Protein AF-A0A7V2TN50-F1 (afdb_monomer)

Solvent-accessible surface area (backbone atoms only — not comparable to full-atom values): 5522 Å² total; per-residue (Å²): 137,84,81,50,73,46,80,39,69,67,36,46,77,70,74,38,48,30,50,42,66,79,55,75,83,87,83,69,63,56,65,80,56,49,58,77,36,66,84,53,42,54,39,45,74,75,39,46,69,60,38,54,54,49,50,55,52,52,46,49,52,54,53,52,53,48,52,50,49,52,45,58,33,48,75,50,46,90,80,77,85,78,85,70,83,83,84,84,133

Nearest PDB structures (foldseek):
  2c3m-assembly1_A  TM=8.122E-01  e=1.376E-04  Desulfocurvibacter africanus
  6cio-assembly2_C  TM=9.272E-01  e=6.257E-03  Moorella thermoacetica ATCC 39073
  6cin-assembly3_E  TM=9.340E-01  e=9.287E-03  Moorella thermoacetica ATCC 39073
  6ciq-assembly2_C  TM=9.276E-01  e=1.208E-02  Moorella thermoacetica ATCC 39073
  6ciq-assembly2_B  TM=9.299E-01  e=1.131E-02  Moorella thermoacetica ATCC 39073

pLDDT: mean 82.36, std 18.67, range [36.47, 97.81]

Sequence (89 aa):
MLYYIKMDDALKAEGKNPFQLDSKEPTLPLEKYIYNETRYKMLTLSKPEAAQKLLVEAQADVQERWRFYQGLANLLGGNGAGEGKTEAD

Secondary structure (DSSP, 8-state):
----EEE-HHHHHTTS--EEE-PPP--S-HHHHHTTSHHHHHHHHH-HHHHHHHHHHHHHHHHHHHHHHHHHHHTT--S----------

Radius of gyration: 18.07 Å; Cα contacts (8 Å, |Δi|>4): 63; chains: 1; bounding box: 51×20×45 Å

Foldseek 3Di:
DDWDWAFAVVCVVVQAQRIDGPDDDDPDQPCVPPCVDVVLVVCCVVPVVVSVVVSVVVSVVSNVVVVVSVCSNVVRHPDDDDPPDPPDD

Mean predicted aligned error: 8.83 Å

Structure (mmCIF, N/CA/C/O backbone):
data_AF-A0A7V2TN50-F1
#
_entry.id   AF-A0A7V2TN50-F1
#
loop_
_atom_site.group_PDB
_atom_site.id
_atom_site.type_symbol
_atom_site.label_atom_id
_atom_site.label_alt_id
_atom_site.label_comp_id
_atom_site.label_asym_id
_atom_site.label_entity_id
_atom_site.label_seq_id
_atom_site.pdbx_PDB_ins_code
_atom_site.Cartn_x
_atom_site.Cartn_y
_atom_site.Cartn_z
_atom_site.occupancy
_atom_site.B_iso_or_equiv
_atom_site.auth_seq_id
_atom_site.auth_comp_id
_atom_site.auth_asym_id
_atom_site.auth_atom_id
_atom_site.pdbx_PDB_model_num
ATOM 1 N N . MET A 1 1 ? -0.854 5.642 -0.116 1.00 54.50 1 MET A N 1
ATOM 2 C CA . MET A 1 1 ? 0.362 5.077 -0.739 1.00 54.50 1 MET A CA 1
ATOM 3 C C . MET A 1 1 ? 0.143 5.079 -2.246 1.00 54.50 1 MET A C 1
ATOM 5 O O . MET A 1 1 ? -0.607 4.249 -2.747 1.00 54.50 1 MET A O 1
ATOM 9 N N . LEU A 1 2 ? 0.630 6.109 -2.936 1.00 56.03 2 LEU A N 1
ATOM 10 C CA . LEU A 1 2 ? 0.429 6.250 -4.379 1.00 56.03 2 LEU A CA 1
ATOM 11 C C . LEU A 1 2 ? 1.497 5.419 -5.090 1.00 56.03 2 LEU A C 1
ATOM 13 O O 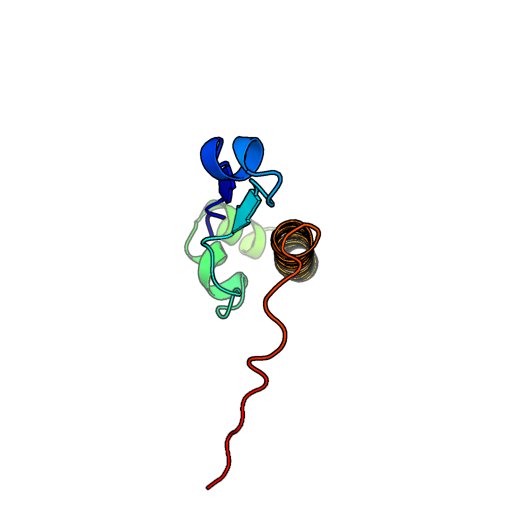. LEU A 1 2 ? 2.679 5.577 -4.801 1.00 56.03 2 LEU A O 1
ATOM 17 N N . TYR A 1 3 ? 1.068 4.525 -5.975 1.00 63.59 3 TYR A N 1
ATOM 18 C CA . TYR A 1 3 ? 1.967 3.809 -6.873 1.00 63.59 3 TYR A CA 1
ATOM 19 C C . TYR A 1 3 ? 2.310 4.763 -8.010 1.00 63.59 3 TYR A C 1
ATOM 21 O O . TYR A 1 3 ? 1.419 5.193 -8.742 1.00 63.59 3 TYR A O 1
ATOM 29 N N . TYR A 1 4 ? 3.580 5.122 -8.132 1.00 74.19 4 TYR A N 1
ATOM 30 C CA . TYR A 1 4 ? 4.080 5.854 -9.284 1.00 74.19 4 TYR A CA 1
ATOM 31 C C . TYR A 1 4 ? 4.514 4.844 -10.346 1.00 74.19 4 TYR A C 1
ATOM 33 O O . TYR A 1 4 ? 5.499 4.123 -10.172 1.00 74.19 4 TYR A O 1
ATOM 41 N N . ILE A 1 5 ? 3.702 4.753 -11.398 1.00 80.31 5 ILE A N 1
ATOM 42 C CA . ILE A 1 5 ? 3.906 3.895 -12.563 1.00 80.31 5 ILE A CA 1
ATOM 43 C C . ILE A 1 5 ? 4.211 4.812 -13.740 1.00 80.31 5 ILE A C 1
ATOM 45 O O . ILE A 1 5 ? 3.467 5.764 -13.987 1.00 80.31 5 ILE A O 1
ATOM 49 N N . LYS A 1 6 ? 5.272 4.505 -14.483 1.00 84.06 6 LYS A N 1
ATOM 50 C CA . LYS A 1 6 ? 5.687 5.270 -15.657 1.00 84.06 6 LYS A CA 1
ATOM 51 C C . LYS A 1 6 ? 5.717 4.363 -16.886 1.00 84.06 6 LYS A C 1
ATOM 53 O O . LYS A 1 6 ? 6.249 3.258 -16.827 1.00 84.06 6 LYS A O 1
ATOM 58 N N . MET A 1 7 ? 5.124 4.831 -17.987 1.00 85.69 7 MET A N 1
ATOM 59 C CA . MET A 1 7 ? 5.268 4.218 -19.312 1.00 85.69 7 MET A CA 1
ATOM 60 C C . MET A 1 7 ? 6.267 5.036 -20.125 1.00 85.69 7 MET A C 1
ATOM 62 O O . MET A 1 7 ? 6.088 6.246 -20.260 1.00 85.69 7 MET A O 1
ATOM 66 N N . ASP A 1 8 ? 7.302 4.389 -20.652 1.00 86.81 8 ASP A N 1
ATOM 67 C CA . ASP A 1 8 ? 8.331 5.036 -21.466 1.00 86.81 8 ASP A CA 1
ATOM 68 C C . ASP A 1 8 ? 8.297 4.526 -22.914 1.00 86.81 8 ASP A C 1
ATOM 70 O O . ASP A 1 8 ? 8.662 3.383 -23.209 1.00 86.81 8 ASP A O 1
ATOM 74 N N . ASP A 1 9 ? 7.845 5.387 -23.827 1.00 88.38 9 ASP A N 1
ATOM 75 C CA . ASP A 1 9 ? 7.729 5.063 -25.251 1.00 88.38 9 ASP A CA 1
ATOM 76 C C . ASP A 1 9 ? 9.096 4.876 -25.928 1.00 88.38 9 ASP A C 1
ATOM 78 O O . ASP A 1 9 ? 9.188 4.139 -26.914 1.00 88.38 9 ASP A O 1
ATOM 82 N N . ALA A 1 10 ? 10.171 5.472 -25.394 1.00 89.06 10 ALA A N 1
ATOM 83 C CA . ALA A 1 10 ? 11.516 5.278 -25.932 1.00 89.06 10 ALA A CA 1
ATOM 84 C C . ALA A 1 10 ? 11.987 3.834 -25.708 1.00 89.06 10 ALA A C 1
ATOM 86 O O . ALA A 1 10 ? 12.459 3.179 -26.638 1.00 89.06 10 ALA A O 1
ATOM 87 N N . LEU A 1 11 ? 11.748 3.283 -24.512 1.00 86.50 11 LEU A N 1
ATOM 88 C CA . LEU A 1 11 ? 12.051 1.878 -24.221 1.00 86.50 11 LEU A CA 1
ATOM 89 C C . LEU A 1 11 ? 11.243 0.923 -25.100 1.00 86.50 11 LEU A C 1
ATOM 91 O O . LEU A 1 11 ? 11.771 -0.093 -25.551 1.00 86.50 11 LEU A O 1
ATOM 95 N N . LYS A 1 12 ? 9.987 1.274 -25.396 1.00 85.56 12 LYS A N 1
ATOM 96 C CA . LYS A 1 12 ? 9.145 0.506 -26.318 1.00 85.56 12 LYS A CA 1
ATOM 97 C C . LYS A 1 12 ? 9.738 0.461 -27.727 1.00 85.56 12 LYS A C 1
ATOM 99 O O . LYS A 1 12 ? 9.748 -0.603 -28.342 1.00 85.56 12 LYS A O 1
ATOM 104 N N . ALA A 1 13 ? 10.232 1.593 -28.231 1.00 87.31 13 ALA A N 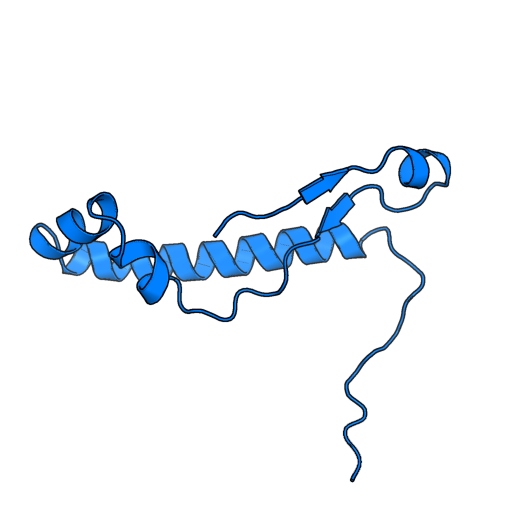1
ATOM 105 C CA . ALA A 1 13 ? 10.873 1.676 -29.544 1.00 87.31 13 ALA A CA 1
ATOM 106 C C . ALA A 1 13 ? 12.181 0.864 -29.613 1.00 87.31 13 ALA A C 1
ATOM 108 O O . ALA A 1 13 ? 12.514 0.324 -30.665 1.00 87.31 13 ALA A O 1
ATOM 109 N N . GLU A 1 14 ? 12.881 0.716 -28.486 1.00 87.38 14 GLU A N 1
ATOM 110 C CA . GLU A 1 14 ? 14.083 -0.116 -28.339 1.00 87.38 14 GLU A CA 1
ATOM 111 C C . GLU A 1 14 ? 13.785 -1.611 -28.095 1.00 87.38 14 GLU A C 1
ATOM 113 O O . GLU A 1 14 ? 14.712 -2.401 -27.917 1.00 87.38 14 GLU A O 1
ATOM 118 N N . GLY A 1 15 ? 12.509 -2.021 -28.056 1.00 84.56 15 GLY A N 1
ATOM 119 C CA . GLY A 1 15 ? 12.105 -3.403 -27.762 1.00 84.56 15 GLY A CA 1
ATOM 120 C C . GLY A 1 15 ? 12.323 -3.833 -26.303 1.00 84.56 15 GLY A C 1
ATOM 121 O O . GLY A 1 15 ? 12.288 -5.026 -26.006 1.00 84.56 15 GLY A O 1
ATOM 122 N N . LYS A 1 16 ? 12.555 -2.879 -25.394 1.00 86.62 16 LYS A N 1
ATOM 123 C CA . LYS A 1 16 ? 12.713 -3.089 -23.947 1.00 86.62 16 LYS A CA 1
ATOM 124 C C . LYS A 1 16 ? 11.370 -2.951 -23.230 1.00 86.62 16 LYS A C 1
ATOM 126 O O . LYS A 1 16 ? 10.376 -2.528 -23.816 1.00 86.62 16 LYS A O 1
ATOM 131 N N . ASN A 1 17 ? 11.342 -3.273 -21.936 1.00 86.06 17 ASN A N 1
ATOM 132 C CA . ASN A 1 17 ? 10.156 -3.060 -21.111 1.00 86.06 17 ASN A CA 1
ATOM 133 C C . ASN A 1 17 ? 9.799 -1.566 -21.007 1.00 86.06 17 ASN A C 1
ATOM 135 O O . ASN A 1 17 ? 10.577 -0.821 -20.413 1.00 86.06 17 ASN A O 1
ATOM 139 N N . PRO A 1 18 ? 8.638 -1.107 -21.503 1.00 89.75 18 PRO A N 1
ATOM 140 C CA . PRO A 1 18 ? 8.221 0.277 -21.305 1.00 89.75 18 PRO A CA 1
ATOM 141 C C . PRO A 1 18 ? 7.670 0.538 -19.901 1.00 89.75 18 PRO A C 1
ATOM 143 O O . PRO A 1 18 ? 7.552 1.697 -19.509 1.00 89.75 18 PRO A O 1
ATOM 146 N N . PHE A 1 19 ? 7.307 -0.513 -19.157 1.00 90.19 19 PHE A N 1
ATOM 147 C CA . PHE A 1 19 ? 6.749 -0.393 -17.818 1.00 90.19 19 PHE A CA 1
ATOM 148 C C . PHE A 1 19 ? 7.866 -0.209 -16.790 1.00 90.19 19 PHE A C 1
ATOM 150 O O . PHE A 1 19 ? 8.667 -1.116 -16.560 1.00 90.19 19 PHE A O 1
ATOM 157 N N . GLN A 1 20 ? 7.882 0.952 -16.136 1.00 87.12 20 GLN A N 1
ATOM 158 C CA . GLN A 1 20 ? 8.791 1.270 -15.038 1.00 87.12 20 GLN A CA 1
ATOM 159 C C . GLN A 1 20 ? 7.996 1.455 -13.740 1.00 87.12 20 GLN A C 1
ATOM 161 O O . GLN A 1 20 ? 6.990 2.174 -13.694 1.00 87.12 20 GLN A O 1
ATOM 166 N N . LEU A 1 21 ? 8.463 0.795 -12.677 1.00 89.38 21 LEU A N 1
ATOM 167 C CA . LEU A 1 21 ? 7.953 0.964 -11.321 1.00 89.38 21 LEU A CA 1
ATOM 168 C C . LEU A 1 21 ? 8.940 1.819 -10.520 1.00 89.38 21 LEU A C 1
ATOM 170 O O . LEU A 1 21 ? 9.933 1.306 -10.015 1.00 89.38 21 LEU A O 1
ATOM 174 N N . ASP A 1 22 ? 8.634 3.104 -10.347 1.00 85.12 22 ASP A N 1
ATOM 175 C CA . ASP A 1 22 ? 9.500 4.030 -9.592 1.00 85.12 22 ASP A CA 1
ATOM 176 C C . ASP A 1 22 ? 9.223 3.991 -8.076 1.00 85.12 22 ASP A C 1
ATOM 178 O O . ASP A 1 22 ? 9.835 4.708 -7.281 1.00 85.12 22 ASP A O 1
ATOM 182 N N . SER A 1 23 ? 8.264 3.166 -7.649 1.00 86.56 23 SER A N 1
ATOM 183 C CA . SER A 1 23 ? 7.879 3.026 -6.244 1.00 86.56 23 SER A CA 1
ATOM 184 C C . SER A 1 23 ? 8.676 1.923 -5.558 1.00 86.56 23 SER A C 1
ATOM 186 O O . SER A 1 23 ? 8.661 0.770 -5.988 1.00 86.56 23 SER A O 1
ATOM 188 N N . LYS A 1 24 ? 9.313 2.266 -4.435 1.00 86.88 24 LYS A N 1
ATOM 189 C CA . LYS A 1 24 ? 9.987 1.293 -3.565 1.00 86.88 24 LYS A CA 1
ATOM 190 C C . LYS A 1 24 ? 8.989 0.333 -2.914 1.00 86.88 24 LYS A C 1
ATOM 192 O O . LYS A 1 24 ? 7.786 0.599 -2.871 1.00 86.88 24 LYS A O 1
ATOM 197 N N . GLU A 1 25 ? 9.512 -0.768 -2.384 1.00 86.81 25 GLU A N 1
ATOM 198 C CA . GLU A 1 25 ? 8.732 -1.709 -1.584 1.00 86.81 25 GLU A CA 1
ATOM 199 C C . GLU A 1 25 ? 8.062 -1.000 -0.391 1.00 86.81 25 GLU A C 1
ATOM 201 O O . GLU A 1 25 ? 8.702 -0.177 0.275 1.00 86.81 25 GLU A 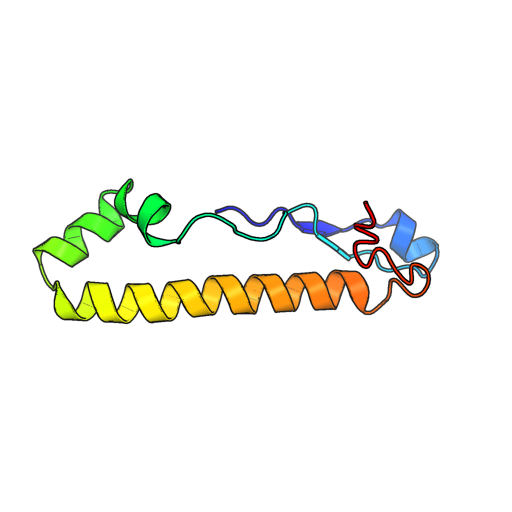O 1
ATOM 206 N N . PRO A 1 26 ? 6.776 -1.276 -0.115 1.00 86.19 26 PRO A N 1
ATOM 207 C CA . PRO A 1 26 ? 6.090 -0.710 1.037 1.00 86.19 26 PRO A CA 1
ATOM 208 C C . PRO A 1 26 ? 6.674 -1.246 2.351 1.00 86.19 26 PRO A C 1
ATOM 210 O O . PRO A 1 26 ? 6.497 -2.410 2.691 1.00 86.19 26 PRO A O 1
ATOM 213 N N . THR A 1 27 ? 7.328 -0.377 3.125 1.00 88.00 27 THR A N 1
ATOM 214 C CA . THR A 1 27 ? 7.947 -0.731 4.420 1.00 88.00 27 THR A CA 1
ATOM 215 C C . THR A 1 27 ? 7.095 -0.366 5.636 1.00 88.00 27 THR A C 1
ATOM 217 O O . THR A 1 27 ? 7.309 -0.884 6.730 1.00 88.00 27 THR A O 1
ATOM 220 N N . LEU A 1 28 ? 6.122 0.532 5.465 1.00 89.50 28 LEU A N 1
ATOM 221 C CA . LEU A 1 28 ? 5.224 0.972 6.528 1.00 89.50 28 LEU A CA 1
ATOM 222 C C . LEU A 1 28 ? 3.958 0.099 6.539 1.00 89.50 28 LEU A C 1
ATOM 224 O O . LEU A 1 28 ? 3.296 0.013 5.499 1.00 89.50 28 LEU A O 1
ATOM 228 N N . PRO A 1 29 ? 3.560 -0.482 7.690 1.00 91.38 29 PRO A N 1
ATOM 229 C CA . PRO A 1 29 ? 2.270 -1.151 7.811 1.00 91.38 29 PRO A CA 1
ATOM 230 C C . PRO A 1 29 ? 1.124 -0.227 7.395 1.00 91.38 29 PRO A C 1
ATOM 232 O O . PRO A 1 29 ? 1.065 0.932 7.817 1.00 91.38 29 PRO A O 1
ATOM 235 N N . LEU A 1 30 ? 0.193 -0.750 6.595 1.00 92.25 30 LEU A N 1
ATOM 236 C CA . LEU A 1 30 ? -0.904 0.011 5.999 1.00 92.25 30 LEU A CA 1
ATOM 237 C C . LEU A 1 30 ? -1.715 0.767 7.056 1.00 92.25 30 LEU A C 1
ATOM 239 O O . LEU A 1 30 ? -2.073 1.924 6.846 1.00 92.25 30 LEU A O 1
ATOM 243 N N . GLU A 1 31 ? -1.930 0.141 8.213 1.00 93.31 31 GLU A N 1
ATOM 244 C CA . GLU A 1 31 ? -2.631 0.708 9.367 1.00 93.31 31 GLU A CA 1
ATOM 245 C C . GLU A 1 31 ? -2.110 2.097 9.764 1.00 93.31 31 GLU A C 1
ATOM 247 O O . GLU A 1 31 ? -2.889 3.034 9.955 1.00 93.31 31 GLU A O 1
ATOM 252 N N . LYS A 1 32 ? -0.779 2.247 9.839 1.00 92.56 32 LYS A N 1
ATOM 253 C CA . LYS A 1 32 ? -0.106 3.484 10.266 1.00 92.56 32 LYS A CA 1
ATOM 254 C C . LYS A 1 32 ? -0.317 4.633 9.288 1.00 92.56 32 LYS A C 1
ATOM 256 O O . LYS A 1 32 ? -0.113 5.786 9.657 1.00 92.56 32 LYS A O 1
ATOM 261 N N . TYR A 1 33 ? -0.705 4.321 8.055 1.00 91.75 33 TYR A N 1
ATOM 262 C CA . TYR A 1 33 ? -1.057 5.299 7.042 1.00 91.75 33 TYR A CA 1
ATOM 263 C C . TYR A 1 33 ? -2.568 5.558 7.013 1.00 91.75 33 TYR A C 1
ATOM 265 O O . TYR A 1 33 ? -2.988 6.704 7.159 1.00 91.75 33 TYR A O 1
ATOM 273 N N . ILE A 1 34 ? -3.393 4.514 6.865 1.00 93.19 34 ILE A N 1
ATOM 274 C CA . ILE A 1 34 ? -4.829 4.681 6.586 1.00 93.19 34 ILE A CA 1
ATOM 275 C C . ILE A 1 34 ? -5.603 5.277 7.766 1.00 93.19 34 ILE A C 1
ATOM 277 O O . ILE A 1 34 ? -6.540 6.040 7.554 1.00 93.19 34 ILE A O 1
ATOM 281 N N . TYR A 1 35 ? -5.210 5.008 9.015 1.00 93.75 35 TYR A N 1
ATOM 282 C CA . TYR A 1 35 ? -5.915 5.557 10.180 1.00 93.75 35 TYR A CA 1
ATOM 283 C C . TYR A 1 35 ? -5.586 7.019 10.492 1.00 93.75 35 TYR A C 1
ATOM 285 O O . TYR A 1 35 ? -6.233 7.613 11.357 1.00 93.75 35 TYR A O 1
ATOM 293 N N . ASN A 1 36 ? -4.672 7.634 9.737 1.00 93.75 36 ASN A N 1
ATOM 294 C CA . ASN A 1 36 ? -4.533 9.090 9.721 1.00 93.75 36 ASN A CA 1
ATOM 295 C C . ASN A 1 36 ? -5.682 9.768 8.957 1.00 93.75 36 ASN A C 1
ATOM 297 O O . ASN A 1 36 ? -5.838 10.984 9.033 1.00 93.75 36 ASN A O 1
ATOM 301 N N . GLU A 1 37 ? -6.505 9.001 8.238 1.00 94.06 37 GLU A N 1
ATOM 302 C CA . GLU A 1 37 ? -7.645 9.514 7.494 1.00 94.06 37 GLU A CA 1
ATOM 303 C C . GLU A 1 37 ? -8.967 9.153 8.189 1.00 94.06 37 GLU A C 1
ATOM 305 O O . GLU A 1 37 ? -9.273 7.987 8.464 1.00 94.06 37 GLU A O 1
ATOM 310 N N . THR A 1 38 ? -9.812 10.163 8.417 1.00 94.19 38 THR A N 1
ATOM 311 C CA . THR A 1 38 ? -11.098 10.014 9.118 1.00 94.19 38 THR A CA 1
ATOM 312 C C . THR A 1 38 ? -12.001 8.955 8.484 1.00 94.19 38 THR A C 1
ATOM 314 O O . T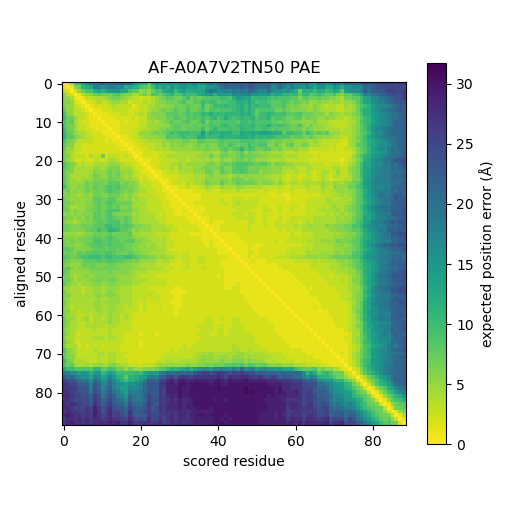HR A 1 38 ? -12.677 8.222 9.201 1.00 94.19 38 THR A O 1
ATOM 317 N N . ARG A 1 39 ? -11.977 8.808 7.152 1.00 93.12 39 ARG A N 1
ATOM 318 C CA . ARG A 1 39 ? -12.825 7.845 6.426 1.00 93.12 39 ARG A CA 1
ATOM 319 C C . ARG A 1 39 ? -12.609 6.388 6.849 1.00 93.12 39 ARG A C 1
ATOM 321 O O . ARG A 1 39 ? -13.567 5.626 6.867 1.00 93.12 39 ARG A O 1
ATOM 328 N N . TYR A 1 40 ? -11.386 6.015 7.229 1.00 94.00 40 TYR A N 1
ATOM 329 C CA . TYR A 1 40 ? -11.083 4.669 7.723 1.00 94.00 40 TYR A CA 1
ATOM 330 C C . TYR A 1 40 ? -11.274 4.584 9.237 1.00 94.00 40 TYR A C 1
ATOM 332 O O . TYR A 1 40 ? -11.804 3.597 9.743 1.00 94.00 40 TYR A O 1
ATOM 340 N N . LYS A 1 41 ? -10.931 5.656 9.960 1.00 94.69 41 LYS A N 1
ATOM 341 C CA . LYS A 1 41 ? -11.105 5.731 11.414 1.00 94.69 41 LYS A CA 1
ATOM 342 C C . LYS A 1 41 ? -12.573 5.636 11.848 1.00 94.69 41 LYS A C 1
ATOM 344 O O . LYS A 1 41 ? -12.871 5.032 12.866 1.00 94.69 41 LYS A O 1
ATOM 349 N N . MET A 1 42 ? -13.518 6.167 11.073 1.00 95.19 42 MET A N 1
ATOM 350 C CA . MET A 1 42 ? -14.946 6.047 11.406 1.00 95.19 42 MET A CA 1
ATOM 351 C C . MET A 1 42 ? -15.451 4.597 11.388 1.00 95.19 42 MET A C 1
ATOM 353 O O . MET A 1 42 ? -16.359 4.245 12.147 1.00 95.19 42 MET A O 1
ATOM 357 N N . LEU A 1 43 ? -14.858 3.735 10.557 1.00 95.44 43 LEU A N 1
ATOM 358 C CA . LEU A 1 43 ? -15.229 2.324 10.506 1.00 95.44 43 LEU A CA 1
ATOM 359 C C . LEU A 1 43 ? -14.758 1.574 11.757 1.00 95.44 43 LEU A C 1
ATOM 361 O O . LEU A 1 43 ? -15.489 0.723 12.254 1.00 95.44 43 LEU A O 1
ATOM 365 N N . THR A 1 44 ? -13.595 1.928 12.313 1.00 94.75 44 THR A N 1
ATOM 366 C CA . THR A 1 44 ? -13.089 1.293 13.542 1.00 94.75 44 THR A CA 1
ATOM 367 C C . THR A 1 44 ? -13.965 1.604 14.754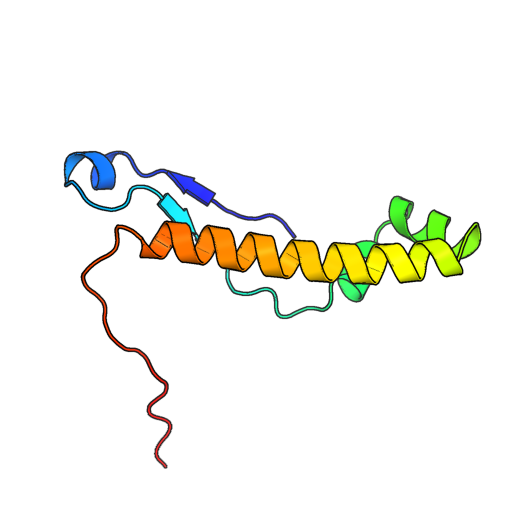 1.00 94.75 44 THR A C 1
ATOM 369 O O . THR A 1 44 ? -14.118 0.757 15.627 1.00 94.75 44 THR A O 1
ATOM 372 N N . LEU A 1 45 ? -14.585 2.788 14.786 1.00 94.44 45 LEU A N 1
ATOM 373 C CA . LEU A 1 45 ? -15.491 3.204 15.860 1.00 94.44 45 LEU A CA 1
ATOM 374 C C . LEU A 1 45 ? -16.874 2.549 15.761 1.00 94.44 45 LEU A C 1
ATOM 376 O O . LEU A 1 45 ? -17.489 2.255 16.780 1.00 94.44 45 LEU A O 1
ATOM 380 N N . SER A 1 46 ? -17.380 2.349 14.542 1.00 96.56 46 SER A N 1
ATOM 381 C CA . SER A 1 46 ? -18.735 1.828 14.314 1.00 96.56 46 SER A CA 1
ATOM 382 C C . SER A 1 46 ? -18.792 0.305 14.188 1.00 96.56 46 SER A C 1
ATOM 384 O O . SER A 1 46 ? -19.770 -0.305 14.616 1.00 96.56 46 SER A O 1
ATOM 386 N N . LYS A 1 47 ? -17.771 -0.320 13.587 1.00 97.19 47 LYS A N 1
ATOM 387 C CA . LYS A 1 47 ? -17.691 -1.765 13.318 1.00 97.19 47 LYS A CA 1
ATOM 388 C C . LYS A 1 47 ? -16.245 -2.267 13.481 1.00 97.19 47 LYS A C 1
ATOM 390 O O . LYS A 1 47 ? -15.596 -2.582 12.480 1.00 97.19 47 LYS A O 1
ATOM 395 N N . PRO A 1 48 ? -15.728 -2.358 14.719 1.00 95.69 48 PRO A N 1
ATOM 396 C CA . PRO A 1 48 ? -14.318 -2.662 14.980 1.00 95.69 48 PRO A CA 1
ATOM 397 C C . PRO A 1 48 ? -13.855 -4.008 14.400 1.00 95.69 48 PRO A C 1
ATOM 399 O O . PRO A 1 48 ? -12.800 -4.067 13.773 1.00 95.69 48 PRO A O 1
ATOM 402 N N . GLU A 1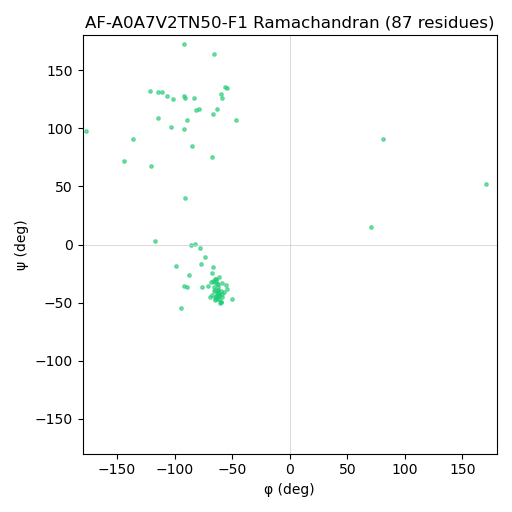 49 ? -14.656 -5.070 14.524 1.00 97.44 49 GLU A N 1
ATOM 403 C CA . GLU A 1 49 ? -14.308 -6.402 13.996 1.00 97.44 49 GLU A CA 1
ATOM 404 C C . GLU A 1 49 ? -14.186 -6.408 12.466 1.00 97.44 49 GLU A C 1
ATOM 406 O O . GLU A 1 49 ? -13.224 -6.930 11.901 1.00 97.44 49 GLU A O 1
ATOM 411 N N . ALA A 1 50 ? -15.140 -5.769 11.782 1.00 96.62 50 ALA A N 1
ATOM 412 C CA . ALA A 1 50 ? -15.103 -5.636 10.330 1.00 96.62 50 ALA A CA 1
ATOM 413 C C . ALA A 1 50 ? -13.908 -4.784 9.882 1.00 96.62 50 ALA A C 1
ATOM 415 O O . ALA A 1 50 ? -13.255 -5.123 8.898 1.00 96.62 50 ALA A O 1
ATOM 416 N N . ALA A 1 51 ? -13.594 -3.710 10.614 1.00 96.44 51 ALA A N 1
ATOM 417 C CA . ALA A 1 51 ? -12.439 -2.868 10.328 1.00 96.44 51 ALA A CA 1
ATOM 418 C C . ALA A 1 51 ? -11.121 -3.651 10.432 1.00 96.44 51 ALA A C 1
ATOM 420 O O . ALA A 1 51 ? -10.273 -3.531 9.551 1.00 96.44 51 ALA A O 1
ATOM 421 N N . GLN A 1 52 ? -10.970 -4.494 11.458 1.00 96.00 52 GLN A N 1
ATOM 422 C CA . GLN A 1 52 ? -9.787 -5.339 11.619 1.00 96.00 52 GLN A CA 1
ATOM 423 C C . GLN A 1 52 ? -9.659 -6.361 10.483 1.00 96.00 52 GLN A C 1
ATOM 425 O O . GLN A 1 52 ? -8.578 -6.505 9.915 1.00 96.00 52 GLN A O 1
ATOM 430 N N . LYS A 1 53 ? -10.757 -7.035 10.114 1.00 97.81 53 LYS A N 1
ATOM 431 C CA . LYS A 1 53 ? -10.762 -7.987 8.995 1.00 97.81 53 LYS A CA 1
ATOM 432 C C . LYS A 1 53 ? -10.358 -7.312 7.678 1.00 97.81 53 LYS A C 1
ATOM 434 O O . LYS A 1 53 ? -9.454 -7.788 6.996 1.00 97.81 53 LYS A O 1
ATOM 439 N N . LEU A 1 54 ? -10.974 -6.173 7.365 1.00 97.19 54 LEU A N 1
ATOM 440 C CA . LEU A 1 54 ? -10.690 -5.417 6.143 1.00 97.19 54 LEU A CA 1
ATOM 441 C C . LEU A 1 54 ? -9.267 -4.851 6.120 1.00 97.19 54 LEU A C 1
ATOM 443 O O . LEU A 1 54 ? -8.672 -4.759 5.052 1.00 97.19 54 LEU A O 1
ATOM 447 N N . LEU A 1 55 ? -8.699 -4.485 7.273 1.00 96.12 55 LEU A N 1
ATOM 448 C CA . LEU A 1 55 ? -7.307 -4.043 7.357 1.00 96.12 55 LEU A CA 1
ATOM 449 C C . LEU A 1 55 ? -6.335 -5.163 6.958 1.00 96.12 55 LEU A C 1
ATOM 451 O O . LEU A 1 55 ? -5.367 -4.895 6.248 1.00 96.12 55 LEU A O 1
ATOM 455 N N . VAL A 1 56 ? -6.589 -6.400 7.398 1.00 96.88 56 VAL A N 1
ATOM 456 C CA . VAL A 1 56 ? -5.761 -7.564 7.041 1.00 96.88 56 VAL A CA 1
ATOM 457 C C . VAL A 1 56 ? -5.842 -7.844 5.541 1.00 96.88 56 VAL A C 1
ATOM 459 O O . VAL A 1 56 ? -4.804 -7.981 4.896 1.00 96.88 56 VAL A O 1
ATOM 462 N N . GLU A 1 57 ? -7.053 -7.863 4.980 1.00 97.56 57 GLU A N 1
ATOM 463 C CA . GLU A 1 57 ? -7.279 -8.049 3.539 1.00 97.56 57 GLU A CA 1
ATOM 464 C C . GLU A 1 57 ? -6.593 -6.939 2.726 1.00 97.56 57 GLU A C 1
ATOM 466 O O . GLU A 1 57 ? -5.768 -7.215 1.861 1.00 97.56 57 GLU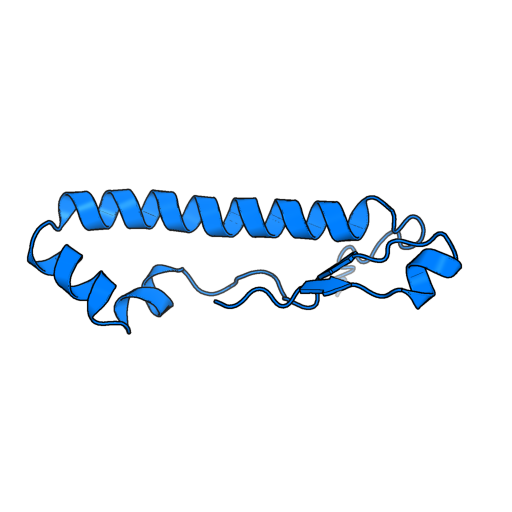 A O 1
ATOM 471 N N . ALA A 1 58 ? -6.804 -5.672 3.091 1.00 95.62 58 ALA A N 1
ATOM 472 C CA . ALA A 1 58 ? -6.200 -4.540 2.395 1.00 95.62 58 ALA A CA 1
ATOM 473 C C . ALA A 1 58 ? -4.662 -4.528 2.480 1.00 95.62 58 ALA A C 1
ATOM 475 O O . ALA A 1 58 ? -3.985 -4.091 1.546 1.00 95.62 58 ALA A O 1
ATOM 476 N N . GLN A 1 59 ? -4.082 -4.990 3.594 1.00 94.62 59 GLN A N 1
ATOM 477 C CA . GLN A 1 59 ? -2.632 -5.127 3.727 1.00 94.62 59 GLN A CA 1
ATOM 478 C C . GLN A 1 59 ? -2.080 -6.196 2.776 1.00 94.62 59 GLN A C 1
ATOM 480 O O . GLN A 1 59 ? -1.013 -5.975 2.192 1.00 94.62 59 GLN A O 1
ATOM 485 N N . ALA A 1 60 ? -2.786 -7.318 2.612 1.00 95.12 60 ALA A N 1
ATOM 486 C CA . ALA A 1 60 ? -2.429 -8.357 1.652 1.00 95.12 60 ALA A CA 1
ATOM 487 C C . ALA A 1 60 ? -2.545 -7.840 0.209 1.00 95.12 60 ALA A C 1
ATOM 489 O O . ALA A 1 60 ? -1.582 -7.954 -0.548 1.00 95.12 60 ALA A O 1
ATOM 490 N N . ASP A 1 61 ? -3.639 -7.152 -0.128 1.00 95.44 61 ASP A N 1
ATOM 491 C CA . ASP A 1 61 ? -3.863 -6.564 -1.456 1.00 95.44 61 ASP A CA 1
ATOM 492 C C . ASP A 1 61 ? -2.749 -5.584 -1.854 1.00 95.44 61 ASP A C 1
ATOM 494 O O . ASP A 1 61 ? -2.287 -5.556 -2.996 1.00 95.44 61 ASP A O 1
ATOM 498 N N . VAL A 1 62 ? -2.288 -4.757 -0.908 1.00 93.06 62 VAL A N 1
ATOM 499 C CA . VAL A 1 62 ? -1.170 -3.827 -1.133 1.00 93.06 62 VAL A CA 1
ATOM 500 C C . VAL A 1 62 ? 0.116 -4.582 -1.468 1.00 93.06 62 VAL A C 1
ATOM 502 O O . VAL A 1 62 ? 0.835 -4.179 -2.382 1.00 93.06 62 VAL A O 1
ATOM 505 N N . GLN A 1 63 ? 0.404 -5.675 -0.763 1.00 91.75 63 GLN A N 1
ATOM 506 C CA . GLN A 1 63 ? 1.598 -6.480 -1.019 1.00 91.75 63 GLN A CA 1
ATOM 507 C C . GLN A 1 63 ? 1.503 -7.217 -2.357 1.00 91.75 63 GLN A C 1
ATOM 509 O O . GLN A 1 63 ? 2.458 -7.199 -3.133 1.00 91.75 63 GLN A O 1
ATOM 514 N N . GLU A 1 64 ? 0.357 -7.829 -2.655 1.00 93.62 64 GLU A N 1
ATOM 515 C CA . GLU A 1 64 ? 0.125 -8.544 -3.910 1.00 93.62 64 GLU A CA 1
ATOM 516 C C . GLU A 1 64 ? 0.231 -7.604 -5.112 1.00 93.62 64 GLU A C 1
ATOM 518 O O . GLU A 1 64 ? 0.962 -7.888 -6.062 1.00 93.62 64 GLU A O 1
ATOM 523 N N . ARG A 1 65 ? -0.414 -6.436 -5.045 1.00 92.06 65 ARG A N 1
ATOM 524 C CA . ARG A 1 65 ? -0.361 -5.450 -6.124 1.00 92.06 65 ARG A CA 1
ATOM 525 C C . ARG A 1 65 ? 1.056 -4.933 -6.360 1.00 92.06 65 ARG A C 1
ATOM 527 O O . ARG A 1 65 ? 1.452 -4.759 -7.511 1.00 92.06 65 ARG A O 1
ATOM 534 N N . TRP A 1 66 ? 1.832 -4.711 -5.297 1.00 91.94 66 TRP A N 1
ATOM 535 C CA . TRP A 1 66 ? 3.236 -4.335 -5.451 1.00 91.94 66 TRP A CA 1
ATOM 536 C C . TRP A 1 66 ? 4.046 -5.440 -6.139 1.00 91.94 66 TRP A C 1
ATOM 538 O O . TRP A 1 66 ? 4.743 -5.153 -7.111 1.00 91.94 66 TRP A O 1
ATOM 548 N N . ARG A 1 67 ? 3.898 -6.704 -5.714 1.00 91.75 67 ARG A N 1
ATOM 549 C CA . ARG A 1 67 ? 4.575 -7.855 -6.342 1.00 91.75 67 ARG A CA 1
ATOM 550 C C . ARG A 1 67 ? 4.196 -8.014 -7.809 1.00 91.75 67 ARG A C 1
ATOM 552 O O . ARG A 1 67 ? 5.059 -8.289 -8.637 1.00 91.75 67 ARG A O 1
ATOM 559 N N . PHE A 1 68 ? 2.925 -7.810 -8.141 1.00 91.81 68 PHE A N 1
ATOM 560 C CA . PHE A 1 68 ? 2.449 -7.843 -9.518 1.00 91.81 68 PHE A CA 1
ATOM 561 C C . PHE A 1 68 ? 3.139 -6.774 -10.376 1.00 91.81 68 PHE A C 1
ATOM 563 O O . PHE A 1 68 ? 3.698 -7.096 -11.423 1.00 91.81 68 PHE A O 1
ATOM 570 N N . TYR A 1 69 ? 3.176 -5.518 -9.918 1.00 90.69 69 TYR A N 1
ATOM 571 C CA . TYR A 1 69 ? 3.861 -4.448 -10.649 1.00 90.69 69 TYR A CA 1
ATOM 572 C C . TYR A 1 69 ? 5.375 -4.646 -10.721 1.00 90.69 69 TYR A C 1
ATOM 574 O O . TYR A 1 69 ? 5.972 -4.367 -11.758 1.00 90.69 69 TYR A O 1
ATOM 582 N N . GLN A 1 70 ? 5.998 -5.165 -9.664 1.00 90.75 70 GLN A N 1
ATOM 583 C CA . GLN A 1 70 ? 7.411 -5.529 -9.684 1.00 90.75 70 GLN A CA 1
ATOM 584 C C . GLN A 1 70 ? 7.676 -6.624 -10.729 1.00 90.75 70 GLN A C 1
ATOM 586 O O . GLN A 1 70 ? 8.610 -6.519 -11.521 1.00 90.75 70 GLN A O 1
ATOM 591 N N . GLY A 1 71 ? 6.820 -7.647 -10.785 1.00 90.69 71 GLY A N 1
ATOM 592 C CA . GLY A 1 71 ? 6.870 -8.690 -11.805 1.00 90.69 71 GLY A CA 1
ATOM 593 C C . GLY A 1 71 ? 6.734 -8.123 -13.217 1.00 90.69 71 GLY A C 1
ATOM 594 O O . GLY A 1 71 ? 7.534 -8.464 -14.083 1.00 90.69 71 GLY A O 1
ATOM 595 N N . LEU A 1 72 ? 5.788 -7.205 -13.442 1.00 88.44 72 LEU A N 1
ATOM 596 C CA . LEU A 1 72 ? 5.620 -6.532 -14.733 1.00 88.44 72 LEU A CA 1
ATOM 597 C C . LEU A 1 72 ? 6.841 -5.706 -15.135 1.00 88.44 72 LEU A C 1
ATOM 599 O O . LEU A 1 72 ? 7.216 -5.749 -16.302 1.00 88.44 72 LEU A O 1
ATOM 603 N N . ALA A 1 73 ? 7.481 -5.002 -14.199 1.00 88.12 73 ALA A N 1
ATOM 604 C CA . ALA A 1 73 ? 8.722 -4.271 -14.461 1.00 88.12 73 ALA A CA 1
ATOM 605 C C . ALA A 1 73 ? 9.884 -5.215 -14.833 1.00 88.12 73 ALA A C 1
ATOM 607 O O . ALA A 1 73 ? 10.716 -4.880 -15.678 1.00 88.12 73 ALA A O 1
ATOM 608 N N . ASN A 1 74 ? 9.895 -6.433 -14.287 1.00 86.38 74 ASN A N 1
ATOM 609 C CA . ASN A 1 74 ? 10.952 -7.417 -14.526 1.00 86.38 74 ASN A CA 1
ATOM 610 C C . ASN A 1 74 ? 10.717 -8.304 -15.768 1.00 86.38 74 ASN A C 1
ATOM 612 O O . ASN A 1 74 ? 11.684 -8.776 -16.361 1.00 86.38 74 ASN A O 1
ATOM 616 N N . LEU A 1 75 ? 9.464 -8.517 -16.196 1.00 77.94 75 LEU A N 1
ATOM 617 C CA . LEU A 1 75 ? 9.074 -9.515 -17.211 1.00 77.94 75 LEU A CA 1
ATOM 618 C C . LEU A 1 75 ? 9.706 -9.302 -18.602 1.00 77.94 75 LEU A C 1
ATOM 620 O O . LEU A 1 75 ? 9.906 -10.267 -19.333 1.00 77.94 75 LEU A O 1
ATOM 624 N N . LEU A 1 76 ? 10.041 -8.062 -18.967 1.00 61.62 76 LEU A N 1
ATOM 625 C CA . LEU A 1 76 ? 10.710 -7.721 -20.236 1.00 61.62 76 LEU A CA 1
ATOM 626 C C . LEU A 1 76 ? 12.104 -7.094 -20.024 1.00 61.62 76 LEU A C 1
ATOM 628 O O . LEU A 1 76 ? 12.765 -6.700 -20.982 1.00 61.62 76 LEU A O 1
ATOM 632 N N . GLY A 1 77 ? 12.559 -6.992 -18.771 1.00 55.09 77 GLY A N 1
ATOM 633 C CA . GLY A 1 77 ? 13.837 -6.400 -18.365 1.00 55.09 77 GLY A CA 1
ATOM 634 C C . GLY A 1 77 ? 14.981 -7.413 -18.306 1.00 55.09 77 GLY A C 1
ATOM 635 O O . GLY A 1 77 ? 15.780 -7.381 -17.373 1.00 55.09 77 GLY A O 1
ATOM 636 N N . GLY A 1 78 ? 15.052 -8.341 -19.265 1.00 48.78 78 GLY A N 1
ATOM 637 C CA . GLY A 1 78 ? 16.128 -9.327 -19.371 1.00 48.78 78 GLY A CA 1
ATOM 638 C C . GLY A 1 78 ? 17.475 -8.693 -19.728 1.00 48.78 78 GLY A C 1
ATOM 639 O O . GLY A 1 78 ? 17.894 -8.768 -20.875 1.00 48.78 78 GLY A O 1
ATOM 640 N N . ASN A 1 79 ? 18.112 -8.039 -18.752 1.00 45.22 79 ASN A N 1
ATOM 641 C CA . ASN A 1 79 ? 19.554 -8.021 -18.494 1.00 45.22 79 ASN A CA 1
ATOM 642 C C . ASN A 1 79 ? 19.827 -7.197 -17.228 1.00 45.22 79 ASN A C 1
ATOM 644 O O . ASN A 1 79 ? 19.905 -5.972 -17.262 1.00 45.22 79 ASN A O 1
ATOM 648 N N . GLY A 1 80 ? 19.971 -7.906 -16.111 1.00 40.19 80 GLY A N 1
ATOM 649 C CA . GLY A 1 80 ? 20.266 -7.338 -14.799 1.00 40.19 80 GLY A CA 1
ATOM 650 C C . GLY A 1 80 ? 20.137 -8.387 -13.703 1.00 40.19 80 GLY A C 1
ATOM 651 O O . GLY A 1 80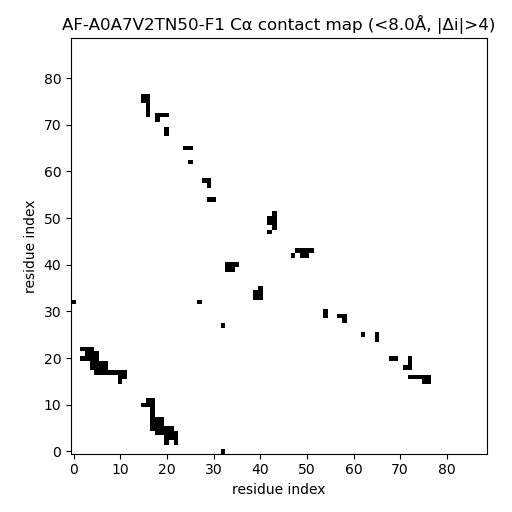 ? 19.385 -8.216 -12.751 1.00 40.19 80 GLY A O 1
ATOM 652 N N . ALA A 1 81 ? 20.813 -9.521 -13.882 1.00 42.75 81 ALA A N 1
ATOM 653 C CA . ALA A 1 81 ? 21.025 -10.466 -12.803 1.00 42.75 81 ALA A CA 1
ATOM 654 C C . ALA A 1 81 ? 21.793 -9.780 -11.659 1.00 42.75 81 ALA A C 1
ATOM 656 O O . ALA A 1 81 ? 22.858 -9.221 -11.892 1.00 42.75 81 ALA A O 1
ATOM 657 N N . GLY A 1 82 ? 21.266 -9.902 -10.439 1.00 45.25 82 GLY A N 1
ATOM 658 C CA . GLY A 1 82 ? 22.057 -9.928 -9.211 1.00 45.25 82 GLY A CA 1
ATOM 659 C C . GLY A 1 82 ? 22.515 -8.589 -8.637 1.00 45.25 82 GLY A C 1
ATOM 660 O O . GLY A 1 82 ? 23.658 -8.203 -8.813 1.00 45.25 82 GLY A O 1
ATOM 661 N N . GLU A 1 83 ? 21.698 -8.016 -7.756 1.00 38.88 83 GLU A N 1
ATOM 662 C CA . GLU A 1 83 ? 22.218 -7.497 -6.484 1.00 38.88 83 GLU A CA 1
ATOM 663 C C . GLU A 1 83 ? 21.504 -8.238 -5.351 1.00 38.88 83 GLU A C 1
ATOM 665 O O . GLU A 1 83 ? 20.680 -7.717 -4.600 1.00 38.88 83 GLU A O 1
ATOM 670 N N . GLY A 1 84 ? 21.817 -9.534 -5.264 1.00 38.09 84 GLY A N 1
ATOM 671 C CA . GLY A 1 84 ? 21.856 -10.176 -3.964 1.00 38.09 84 GLY A CA 1
ATOM 672 C C . GLY A 1 84 ? 22.876 -9.411 -3.132 1.00 38.09 84 GLY A C 1
ATOM 673 O O . GLY A 1 84 ? 24.000 -9.194 -3.574 1.00 38.09 84 GLY A O 1
ATOM 674 N N . LYS A 1 85 ? 22.447 -8.959 -1.958 1.00 39.19 85 LYS A N 1
ATOM 675 C CA . LYS A 1 85 ? 23.313 -8.403 -0.926 1.00 39.19 85 LYS A CA 1
ATOM 676 C C . LYS A 1 85 ? 24.523 -9.323 -0.734 1.00 3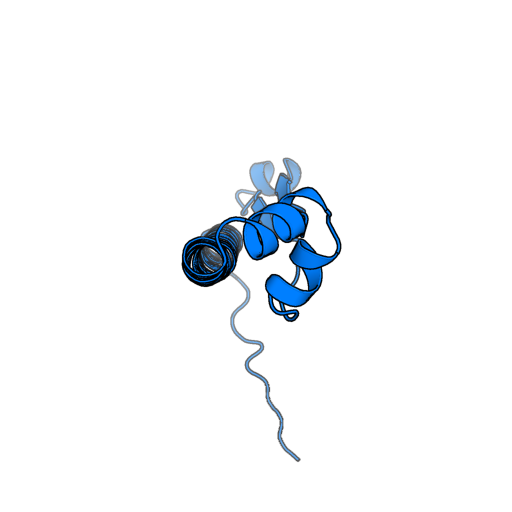9.19 85 LYS A C 1
ATOM 678 O O . LYS A 1 85 ? 24.385 -10.396 -0.153 1.00 39.19 85 LYS A O 1
ATOM 683 N N . THR A 1 86 ? 25.692 -8.897 -1.197 1.00 36.47 86 THR A N 1
ATOM 684 C CA . THR A 1 86 ? 26.959 -9.350 -0.626 1.00 36.47 86 THR A CA 1
ATOM 685 C C . THR A 1 86 ? 27.219 -8.437 0.561 1.00 36.47 86 THR A C 1
ATOM 687 O O . THR A 1 86 ? 27.853 -7.396 0.435 1.00 36.47 86 THR A O 1
ATOM 690 N N . GLU A 1 87 ? 26.632 -8.788 1.701 1.00 36.81 87 GLU A N 1
ATOM 691 C CA . GLU A 1 87 ? 27.083 -8.304 3.001 1.00 36.81 87 GLU A CA 1
ATOM 692 C C . GLU A 1 87 ? 28.087 -9.354 3.490 1.00 36.81 87 GLU A C 1
ATOM 694 O O . GLU A 1 87 ? 27.717 -10.455 3.896 1.00 36.81 87 GLU A O 1
ATOM 699 N N . ALA A 1 88 ? 29.367 -9.043 3.309 1.00 39.72 88 ALA A N 1
ATOM 700 C CA . ALA A 1 88 ? 30.501 -9.747 3.884 1.00 39.72 88 ALA A CA 1
ATOM 701 C C . ALA A 1 88 ? 31.468 -8.669 4.383 1.00 39.72 88 ALA A C 1
ATOM 703 O O . ALA A 1 88 ? 32.202 -8.106 3.573 1.00 39.72 88 ALA A O 1
ATOM 704 N N . ASP A 1 89 ? 31.311 -8.272 5.647 1.00 36.75 89 ASP A N 1
ATOM 705 C CA . ASP A 1 89 ? 32.299 -8.296 6.751 1.00 36.75 89 ASP A CA 1
ATOM 706 C C . ASP A 1 89 ? 31.750 -7.482 7.943 1.00 36.75 89 ASP A C 1
ATOM 708 O O . ASP A 1 89 ? 31.327 -6.320 7.727 1.00 36.75 89 ASP A O 1
#